Protein AF-A0A3M1RCN0-F1 (afdb_monomer_lite)

Radius of gyration: 17.64 Å; chains: 1; bounding box: 44×22×48 Å

Structure (mmCIF, N/CA/C/O backbone):
data_AF-A0A3M1RCN0-F1
#
_entry.id   AF-A0A3M1RCN0-F1
#
loop_
_a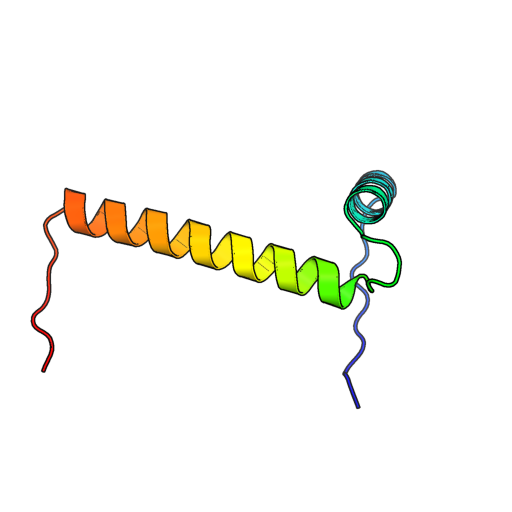tom_site.group_PDB
_atom_site.id
_atom_site.type_symbol
_atom_site.label_atom_id
_atom_site.label_alt_id
_atom_site.label_comp_id
_atom_site.label_asym_id
_atom_site.label_entity_id
_atom_site.label_seq_id
_atom_site.pdbx_PDB_ins_code
_atom_site.Cartn_x
_atom_site.Cartn_y
_atom_site.Cartn_z
_atom_site.occupancy
_atom_site.B_iso_or_equiv
_atom_site.auth_seq_id
_atom_site.auth_comp_id
_atom_site.auth_asym_id
_atom_site.auth_atom_id
_atom_site.pdbx_PDB_model_num
ATOM 1 N N . MET A 1 1 ? 19.286 -6.901 8.408 1.00 45.19 1 MET A N 1
ATOM 2 C CA . MET A 1 1 ? 18.984 -7.617 7.148 1.00 45.19 1 MET A CA 1
ATOM 3 C C . MET A 1 1 ? 17.481 -7.564 6.944 1.00 45.19 1 MET A C 1
ATOM 5 O O . MET A 1 1 ? 16.773 -8.126 7.767 1.00 45.19 1 MET A O 1
ATOM 9 N N . ASN A 1 2 ? 16.993 -6.871 5.913 1.00 64.88 2 ASN A N 1
ATOM 10 C CA . ASN A 1 2 ? 15.573 -6.937 5.557 1.00 64.88 2 ASN A CA 1
ATOM 11 C C . ASN A 1 2 ? 15.318 -8.289 4.885 1.00 64.88 2 ASN A C 1
ATOM 13 O O . ASN A 1 2 ? 15.998 -8.634 3.918 1.00 64.88 2 ASN A O 1
ATOM 17 N N . ALA A 1 3 ? 14.396 -9.082 5.430 1.00 78.12 3 ALA A N 1
ATOM 18 C CA . ALA A 1 3 ? 14.018 -10.357 4.839 1.00 78.12 3 ALA A CA 1
ATOM 19 C C . ALA A 1 3 ? 13.293 -10.096 3.512 1.00 78.12 3 ALA A C 1
ATOM 21 O O . ALA A 1 3 ? 12.211 -9.515 3.505 1.00 78.12 3 ALA A O 1
ATOM 22 N N . SER A 1 4 ? 13.877 -10.516 2.392 1.00 80.75 4 SER A N 1
A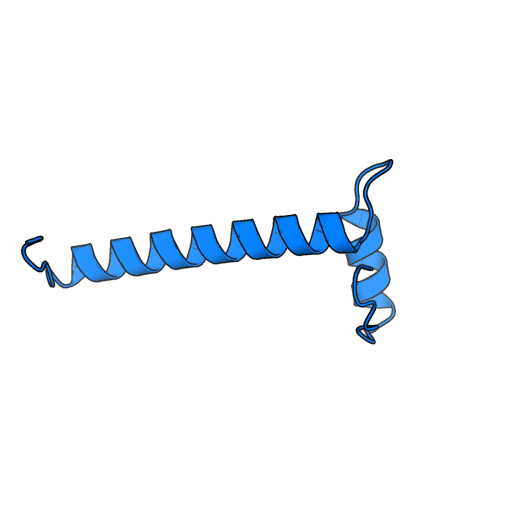TOM 23 C CA . SER A 1 4 ? 13.265 -10.355 1.075 1.00 80.75 4 SER A CA 1
ATOM 24 C C . SER A 1 4 ? 12.476 -11.612 0.699 1.00 80.75 4 SER A C 1
ATOM 26 O O . SER A 1 4 ? 13.029 -12.694 0.504 1.00 80.75 4 SER A O 1
ATOM 28 N N . LYS A 1 5 ? 11.151 -11.475 0.595 1.00 87.56 5 LYS A N 1
ATOM 29 C CA . LYS A 1 5 ? 10.260 -12.479 -0.007 1.00 87.56 5 LYS A CA 1
ATOM 30 C C . LYS A 1 5 ? 9.686 -11.911 -1.302 1.00 87.56 5 LYS A C 1
ATOM 32 O O . LYS A 1 5 ? 9.389 -10.724 -1.372 1.00 87.56 5 LYS A O 1
ATOM 37 N N . ARG A 1 6 ? 9.538 -12.743 -2.339 1.00 92.06 6 ARG A N 1
ATOM 38 C CA . ARG A 1 6 ? 8.939 -12.324 -3.618 1.00 92.06 6 ARG A CA 1
ATOM 39 C C . ARG A 1 6 ? 7.450 -12.640 -3.641 1.00 92.06 6 ARG A C 1
ATOM 41 O O . ARG A 1 6 ? 7.057 -13.745 -3.276 1.00 92.06 6 ARG A O 1
ATOM 48 N N . ILE A 1 7 ? 6.652 -11.689 -4.116 1.00 90.88 7 ILE A N 1
ATOM 49 C CA . ILE A 1 7 ? 5.218 -11.860 -4.353 1.00 90.88 7 ILE A CA 1
ATOM 50 C C . ILE A 1 7 ? 5.031 -12.015 -5.868 1.00 90.88 7 ILE A C 1
ATOM 52 O O . ILE A 1 7 ? 5.260 -11.047 -6.597 1.00 90.88 7 ILE A O 1
ATOM 56 N N . PRO A 1 8 ? 4.693 -13.213 -6.380 1.00 95.56 8 PRO A N 1
ATOM 57 C CA . PRO A 1 8 ? 4.376 -13.364 -7.790 1.00 95.56 8 PRO A CA 1
ATOM 58 C C . PRO A 1 8 ? 3.060 -12.641 -8.086 1.00 95.56 8 PRO A C 1
ATOM 60 O O . PRO A 1 8 ? 2.064 -12.828 -7.390 1.00 95.56 8 PRO A O 1
ATOM 63 N N . VAL A 1 9 ? 3.059 -11.821 -9.131 1.00 96.06 9 VAL A N 1
ATOM 64 C CA . VAL A 1 9 ? 1.878 -11.094 -9.604 1.00 96.06 9 VAL A CA 1
ATOM 65 C C . VAL A 1 9 ? 1.726 -11.286 -11.108 1.00 96.06 9 VAL A C 1
ATOM 67 O O . VAL A 1 9 ? 2.671 -11.682 -11.796 1.00 96.06 9 VAL A O 1
ATOM 70 N N . THR A 1 10 ? 0.536 -11.015 -11.639 1.00 98.19 10 THR A N 1
ATOM 71 C CA . THR A 1 10 ? 0.329 -11.014 -13.091 1.00 98.19 10 THR A CA 1
ATOM 72 C C . THR A 1 10 ? 1.067 -9.837 -13.735 1.00 98.19 10 THR A C 1
ATOM 74 O O . THR A 1 10 ? 1.330 -8.823 -13.086 1.00 98.19 10 THR A O 1
ATOM 77 N N . LYS A 1 11 ? 1.364 -9.941 -15.037 1.00 97.19 11 LYS A N 1
ATOM 78 C CA . LYS A 1 11 ? 1.987 -8.847 -15.804 1.00 97.19 11 LYS A CA 1
ATOM 79 C C . LYS A 1 11 ? 1.187 -7.544 -15.700 1.00 97.19 11 LYS A C 1
ATOM 81 O O . LYS A 1 11 ? 1.776 -6.491 -15.507 1.00 97.19 11 LYS A O 1
ATOM 86 N N . VAL A 1 12 ? -0.142 -7.640 -15.766 1.00 98.19 12 VAL A N 1
ATOM 87 C CA . VAL A 1 12 ? -1.046 -6.486 -15.644 1.00 98.19 12 VAL A CA 1
ATOM 88 C C . VAL A 1 12 ? -0.864 -5.791 -14.294 1.00 98.19 12 VAL A C 1
ATOM 90 O O . VAL A 1 12 ? -0.638 -4.589 -14.252 1.00 98.19 12 VAL A O 1
ATOM 93 N N . VAL A 1 13 ? -0.883 -6.544 -13.189 1.00 97.44 13 VAL A N 1
ATOM 94 C CA . VAL A 1 13 ? -0.682 -5.973 -11.845 1.00 97.44 13 VAL A CA 1
ATOM 95 C C . VAL A 1 13 ? 0.707 -5.350 -11.713 1.00 97.44 13 VAL A C 1
ATOM 97 O O . VAL A 1 13 ? 0.846 -4.283 -11.123 1.00 97.44 13 VAL A O 1
ATOM 100 N N . TRP A 1 14 ? 1.733 -5.984 -12.280 1.00 96.62 14 TRP A N 1
ATOM 101 C CA . TRP A 1 14 ? 3.090 -5.443 -12.265 1.00 96.62 14 TRP A CA 1
ATOM 102 C C . TRP A 1 14 ? 3.198 -4.103 -13.008 1.00 96.62 14 TRP A C 1
ATOM 104 O O . TRP A 1 14 ? 3.832 -3.178 -12.504 1.00 96.62 14 TRP A O 1
ATOM 114 N N . GLU A 1 15 ? 2.552 -3.974 -14.170 1.00 97.44 15 GLU A N 1
ATOM 115 C CA . GLU A 1 15 ? 2.513 -2.724 -14.937 1.00 97.44 15 GLU A CA 1
ATOM 116 C C . GLU A 1 15 ? 1.783 -1.608 -14.179 1.00 97.44 15 GLU A C 1
ATOM 118 O O . GLU A 1 15 ? 2.283 -0.485 -14.120 1.00 97.44 15 GLU A O 1
ATOM 123 N N . GLU A 1 16 ? 0.648 -1.914 -13.545 1.00 97.62 16 GLU A N 1
ATOM 124 C CA . GLU A 1 16 ? -0.095 -0.947 -12.726 1.00 97.62 16 GLU A CA 1
ATOM 125 C C . GLU A 1 16 ? 0.712 -0.489 -11.502 1.00 97.62 16 GLU A C 1
ATOM 127 O O . GLU A 1 16 ? 0.830 0.711 -11.253 1.00 97.62 16 GLU A O 1
ATOM 132 N N . LEU A 1 17 ? 1.361 -1.413 -10.782 1.00 96.19 17 LEU A N 1
ATOM 133 C CA . LEU A 1 17 ? 2.267 -1.058 -9.683 1.00 96.19 17 LEU A CA 1
ATOM 134 C C . LEU A 1 17 ? 3.418 -0.167 -10.171 1.00 96.19 17 LEU A C 1
ATOM 136 O O . LEU A 1 17 ? 3.800 0.781 -9.487 1.00 96.19 17 LEU A O 1
ATOM 140 N N . GLY A 1 18 ? 3.952 -0.438 -11.364 1.00 95.81 18 GLY A N 1
ATOM 141 C CA . GLY A 1 18 ? 4.987 0.385 -11.986 1.00 95.81 18 GLY A CA 1
ATOM 142 C C . GLY A 1 18 ? 4.526 1.812 -12.300 1.00 95.81 18 GLY A C 1
ATOM 143 O O . GLY A 1 18 ? 5.320 2.739 -12.163 1.00 95.81 18 GLY A O 1
ATOM 144 N N . ARG A 1 19 ? 3.253 2.003 -12.676 1.00 96.50 19 ARG A N 1
ATOM 145 C CA . ARG A 1 19 ? 2.650 3.327 -12.930 1.00 96.50 19 ARG A CA 1
ATOM 146 C C . ARG A 1 19 ? 2.403 4.121 -11.649 1.00 96.50 19 ARG A C 1
ATOM 148 O O . ARG A 1 19 ? 2.526 5.341 -11.667 1.00 96.50 19 ARG A O 1
ATOM 155 N N . LEU A 1 20 ? 2.054 3.440 -10.558 1.00 96.31 20 LEU A N 1
ATOM 156 C CA . LEU A 1 20 ? 1.818 4.062 -9.249 1.00 96.31 20 LEU A CA 1
ATOM 157 C C . LEU A 1 20 ? 3.117 4.479 -8.548 1.00 96.31 20 LEU A C 1
ATOM 159 O O . LEU A 1 20 ? 3.142 5.425 -7.763 1.00 96.31 20 LEU A O 1
ATOM 163 N N . LYS A 1 21 ? 4.207 3.770 -8.833 1.00 96.75 21 LYS A N 1
ATOM 164 C CA . LYS A 1 21 ? 5.512 3.986 -8.219 1.00 96.75 21 LYS A CA 1
ATOM 165 C C . LYS A 1 21 ? 6.123 5.332 -8.628 1.00 96.75 21 LYS A C 1
ATOM 167 O O . LYS A 1 21 ? 6.292 5.628 -9.809 1.00 96.75 21 LYS A O 1
ATOM 172 N N . ARG A 1 22 ? 6.584 6.109 -7.645 1.00 95.56 22 ARG A N 1
ATOM 173 C CA . ARG A 1 22 ? 7.290 7.381 -7.876 1.00 95.56 22 ARG A CA 1
ATOM 174 C C . ARG A 1 22 ? 8.755 7.172 -8.288 1.00 95.56 22 ARG A C 1
ATOM 176 O O . ARG A 1 22 ? 9.358 6.108 -8.083 1.00 95.56 22 ARG A O 1
ATOM 183 N N . ALA A 1 23 ? 9.355 8.215 -8.867 1.00 94.81 23 ALA A N 1
ATOM 184 C CA . ALA A 1 23 ? 10.787 8.243 -9.160 1.00 94.81 23 ALA A CA 1
ATOM 185 C C . ALA A 1 23 ? 11.598 8.094 -7.858 1.00 94.81 23 ALA A C 1
ATOM 187 O O . ALA A 1 23 ? 11.306 8.755 -6.867 1.00 94.81 23 ALA A O 1
ATOM 188 N N . GLY A 1 24 ? 12.589 7.199 -7.848 1.00 93.88 24 GLY A N 1
ATOM 189 C CA . GLY A 1 24 ? 13.425 6.923 -6.669 1.00 93.88 24 GLY A CA 1
ATOM 190 C C . GLY A 1 24 ? 12.798 6.026 -5.592 1.00 93.88 24 GLY A C 1
ATOM 191 O O . GLY A 1 24 ? 13.539 5.465 -4.796 1.00 93.88 24 GLY A O 1
ATOM 192 N N . GLN A 1 25 ? 11.478 5.819 -5.604 1.00 96.44 25 GLN A N 1
ATOM 193 C CA . GLN A 1 25 ? 10.787 4.922 -4.669 1.00 96.44 25 GLN A CA 1
ATOM 194 C C . GLN A 1 25 ? 11.125 3.450 -4.965 1.00 96.44 25 GLN A C 1
ATOM 196 O O . GLN A 1 25 ? 11.461 3.103 -6.096 1.00 96.44 25 GLN A O 1
ATOM 201 N N . THR A 1 26 ? 11.004 2.557 -3.996 1.00 95.56 26 THR A N 1
ATOM 202 C CA . THR A 1 26 ? 11.056 1.096 -4.158 1.00 95.56 26 THR A CA 1
ATOM 203 C C . THR A 1 26 ? 9.645 0.499 -4.162 1.00 95.56 26 THR A C 1
ATOM 205 O O . THR A 1 26 ? 8.680 1.145 -3.762 1.00 95.56 26 THR A O 1
ATOM 208 N N . TYR A 1 27 ? 9.490 -0.746 -4.625 1.00 94.50 27 TYR A N 1
ATOM 209 C CA . TYR A 1 27 ? 8.189 -1.421 -4.525 1.00 94.50 27 TYR A CA 1
ATOM 210 C C . TYR A 1 27 ? 7.786 -1.687 -3.071 1.00 94.50 27 TYR A C 1
ATOM 212 O O . TYR A 1 27 ? 6.605 -1.602 -2.761 1.00 94.50 27 TYR A O 1
ATOM 220 N N . ASP A 1 28 ? 8.747 -1.942 -2.180 1.00 94.38 28 ASP A N 1
ATOM 221 C CA . ASP A 1 28 ? 8.465 -2.121 -0.754 1.00 94.38 28 ASP A CA 1
ATOM 222 C C . ASP A 1 28 ? 7.893 -0.833 -0.146 1.00 94.38 28 ASP A C 1
ATOM 224 O O . ASP A 1 28 ? 6.891 -0.883 0.561 1.00 94.38 28 ASP A O 1
ATOM 228 N N . GLU A 1 29 ? 8.465 0.33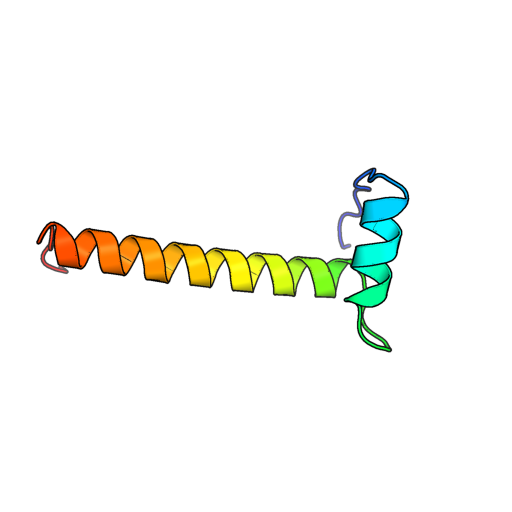0 -0.473 1.00 95.81 29 GLU A N 1
ATOM 229 C CA . GLU A 1 29 ? 7.945 1.634 -0.034 1.00 95.81 29 GLU A CA 1
ATOM 230 C C . GLU A 1 29 ? 6.544 1.916 -0.578 1.00 95.81 29 GLU A C 1
ATOM 232 O O . GLU A 1 29 ? 5.671 2.321 0.186 1.00 95.81 29 GLU A O 1
ATOM 237 N N . LEU A 1 30 ? 6.299 1.648 -1.865 1.00 96.56 30 LEU A N 1
ATOM 238 C CA . LEU A 1 30 ? 4.964 1.798 -2.451 1.00 96.56 30 LEU A CA 1
ATOM 239 C C . LEU A 1 30 ? 3.940 0.903 -1.739 1.00 96.56 30 LEU A C 1
ATOM 241 O O . LEU A 1 30 ? 2.860 1.359 -1.372 1.00 96.56 30 LEU A O 1
ATOM 245 N N . LEU A 1 31 ? 4.275 -0.370 -1.519 1.00 9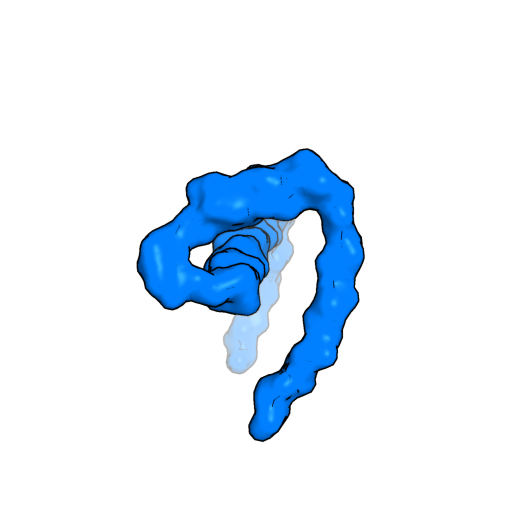5.62 31 LEU A N 1
ATOM 246 C CA . LEU A 1 31 ? 3.377 -1.309 -0.852 1.00 95.62 31 LEU A CA 1
ATOM 247 C C . LEU A 1 31 ? 3.124 -0.912 0.608 1.00 95.62 31 LEU A C 1
ATOM 249 O O . LEU A 1 31 ? 1.996 -1.046 1.077 1.00 95.62 31 LEU A O 1
ATOM 253 N N . MET A 1 32 ? 4.130 -0.393 1.318 1.00 96.19 32 MET A N 1
ATOM 254 C CA . MET A 1 32 ? 3.950 0.135 2.675 1.00 96.19 32 MET A CA 1
ATOM 255 C C . MET A 1 32 ? 2.987 1.327 2.701 1.00 96.19 32 MET A C 1
ATOM 257 O O . MET A 1 32 ? 2.101 1.357 3.554 1.00 96.19 32 MET A O 1
ATOM 261 N N . GLU A 1 33 ? 3.109 2.264 1.756 1.00 97.19 33 GLU A N 1
ATOM 262 C CA . GLU A 1 33 ? 2.184 3.400 1.618 1.00 97.19 33 GLU A CA 1
ATOM 263 C C . GLU A 1 33 ? 0.746 2.920 1.371 1.00 97.19 33 GLU A C 1
ATOM 265 O O . GLU A 1 33 ? -0.169 3.304 2.100 1.00 97.19 33 GLU A O 1
ATOM 270 N N . MET A 1 34 ? 0.552 1.996 0.426 1.00 96.88 34 MET A N 1
ATOM 271 C CA . MET A 1 34 ? -0.768 1.434 0.113 1.00 96.88 34 MET A CA 1
ATOM 272 C C . MET A 1 34 ? -1.392 0.682 1.299 1.00 96.88 34 MET A C 1
ATOM 274 O O . MET A 1 34 ? -2.599 0.767 1.533 1.00 96.88 34 MET A O 1
ATOM 278 N N . ILE A 1 35 ? -0.585 -0.064 2.062 1.00 97.50 35 ILE A N 1
ATOM 279 C CA . ILE A 1 35 ? -1.044 -0.761 3.272 1.00 97.50 35 ILE A CA 1
ATOM 280 C C . ILE A 1 35 ? -1.518 0.250 4.318 1.00 97.50 35 ILE A C 1
ATOM 282 O O . ILE A 1 35 ? -2.560 0.045 4.942 1.00 97.50 35 ILE A O 1
ATOM 286 N N . GLU A 1 36 ? -0.768 1.330 4.517 1.00 97.75 36 GLU A N 1
ATOM 287 C CA . GLU A 1 36 ? -1.109 2.360 5.492 1.00 97.75 36 GLU A CA 1
ATOM 288 C C . GLU A 1 36 ? -2.399 3.097 5.111 1.00 97.75 36 GLU A C 1
ATOM 290 O O . GLU A 1 36 ? -3.283 3.289 5.949 1.00 97.75 36 GLU A O 1
ATOM 295 N N . GLU A 1 37 ? -2.566 3.440 3.834 1.00 97.19 37 GLU A N 1
ATOM 296 C CA . GLU A 1 37 ? -3.809 4.018 3.315 1.00 97.19 37 GLU A CA 1
ATOM 297 C C . GLU A 1 37 ? -5.005 3.076 3.509 1.00 97.19 37 GLU A C 1
ATOM 299 O O . GLU A 1 37 ? -6.071 3.504 3.963 1.00 97.19 37 GLU A O 1
ATOM 304 N N . HIS A 1 38 ? -4.826 1.777 3.244 1.00 97.44 38 HIS A N 1
ATOM 305 C CA . HIS A 1 38 ? -5.874 0.780 3.452 1.00 97.44 38 HIS A CA 1
ATOM 306 C C . HIS A 1 38 ? -6.284 0.669 4.927 1.00 97.44 38 HIS A C 1
ATOM 308 O O . HIS A 1 38 ? -7.479 0.641 5.231 1.00 97.44 38 HIS A O 1
ATOM 314 N N . LYS A 1 39 ? -5.312 0.650 5.849 1.00 97.06 39 LYS A N 1
ATOM 315 C CA . LYS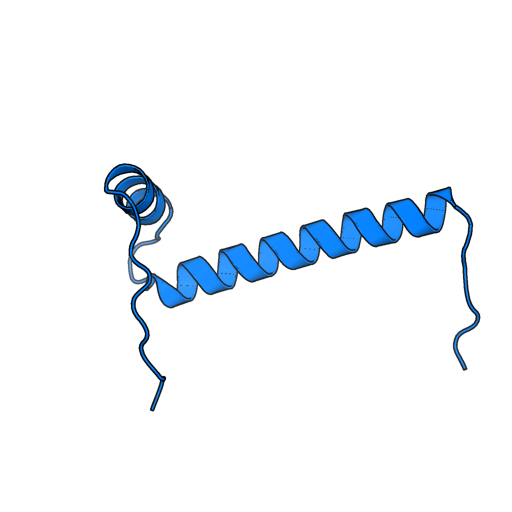 A 1 39 ? -5.567 0.610 7.298 1.00 97.06 39 LYS A CA 1
ATOM 316 C C . LYS A 1 39 ? -6.335 1.836 7.775 1.00 97.06 39 LYS A C 1
ATOM 318 O O . LYS A 1 39 ? -7.318 1.686 8.493 1.00 97.06 39 LYS A O 1
ATOM 323 N N . LYS A 1 40 ? -5.941 3.034 7.336 1.00 97.19 40 LYS A N 1
ATOM 324 C CA . LYS A 1 40 ? -6.673 4.272 7.648 1.00 97.19 40 LYS A CA 1
ATOM 325 C C . LYS A 1 40 ? -8.109 4.204 7.137 1.00 97.19 40 LYS A C 1
ATOM 327 O O . LYS A 1 40 ? -9.041 4.522 7.868 1.00 97.19 40 LYS A O 1
ATOM 332 N N . GLY A 1 41 ? -8.306 3.726 5.909 1.00 96.94 41 GLY A N 1
ATOM 333 C CA . GLY A 1 41 ? -9.639 3.541 5.336 1.00 96.94 41 GLY A CA 1
ATOM 334 C C . GLY A 1 41 ? -10.494 2.504 6.076 1.00 96.94 41 GLY A C 1
ATOM 335 O O . GLY A 1 41 ? -11.711 2.661 6.156 1.00 96.94 41 GLY A O 1
ATOM 336 N N . LEU A 1 42 ? -9.895 1.440 6.617 1.00 96.25 42 LEU A N 1
ATOM 337 C CA . LEU A 1 42 ? -10.588 0.500 7.507 1.00 96.25 42 LEU A CA 1
ATOM 338 C C . LEU A 1 42 ? -10.984 1.177 8.818 1.00 96.25 42 LEU A C 1
ATOM 340 O O . LEU A 1 42 ? -12.162 1.155 9.158 1.00 96.25 42 LEU A O 1
ATOM 344 N N . LEU A 1 43 ? -10.044 1.859 9.473 1.00 95.75 43 LEU A N 1
ATOM 345 C CA . LEU A 1 43 ? -10.279 2.559 10.735 1.00 95.75 43 LEU A CA 1
ATOM 346 C C . LEU A 1 43 ? -11.449 3.547 10.634 1.00 95.75 43 LEU A C 1
ATOM 348 O O . LEU A 1 43 ? -12.355 3.517 11.459 1.00 95.75 43 LEU A O 1
ATOM 352 N N . PHE A 1 44 ? -11.478 4.387 9.595 1.00 95.88 44 PHE A N 1
ATOM 353 C CA . PHE A 1 44 ? -12.575 5.342 9.411 1.00 95.88 44 PHE A CA 1
ATOM 354 C C . PHE A 1 44 ? -13.928 4.663 9.175 1.00 95.88 44 PHE A C 1
ATOM 356 O O . PHE A 1 44 ? -14.956 5.164 9.630 1.00 95.88 44 PHE A O 1
ATOM 363 N N . ARG A 1 45 ? -13.949 3.528 8.466 1.00 95.00 45 ARG A N 1
ATOM 364 C CA . ARG A 1 45 ? -15.181 2.755 8.251 1.00 95.00 45 ARG A CA 1
ATOM 365 C C . ARG A 1 45 ? -15.670 2.113 9.542 1.00 95.00 45 ARG A C 1
ATOM 367 O O . ARG A 1 45 ? -16.864 2.157 9.815 1.00 95.00 45 ARG A O 1
ATOM 374 N N . GLU A 1 46 ? -14.763 1.541 10.324 1.00 93.00 46 GLU A N 1
ATOM 375 C CA . GLU A 1 46 ? -15.085 0.935 11.616 1.00 93.00 46 GLU A CA 1
ATOM 376 C C . GLU A 1 46 ? -15.597 1.977 12.608 1.00 93.00 46 GLU A C 1
ATOM 378 O O . GLU A 1 46 ? -16.633 1.757 13.228 1.00 93.00 46 GLU A O 1
ATOM 383 N N . MET A 1 47 ? -14.937 3.135 12.689 1.00 91.81 47 MET A N 1
ATOM 384 C CA . MET A 1 47 ? -15.359 4.249 13.537 1.00 91.81 47 MET A CA 1
ATOM 385 C C . MET A 1 47 ? -16.772 4.716 13.180 1.00 91.81 47 MET A C 1
ATOM 387 O O . MET A 1 47 ? -17.627 4.777 14.058 1.00 91.81 47 MET A O 1
ATOM 391 N N . ARG A 1 48 ? -17.057 4.939 11.889 1.00 93.12 48 ARG A N 1
ATOM 392 C CA . ARG A 1 48 ? -18.412 5.284 11.432 1.00 93.12 48 ARG A CA 1
ATOM 393 C C . ARG A 1 48 ? -19.432 4.214 11.823 1.00 93.12 48 ARG A C 1
ATOM 395 O O . ARG A 1 48 ? -20.520 4.537 12.278 1.00 93.12 48 ARG A O 1
ATOM 402 N N . ALA A 1 49 ? -19.084 2.941 11.665 1.00 92.38 49 ALA A N 1
ATOM 403 C CA . ALA A 1 49 ? -19.989 1.852 12.004 1.00 92.38 49 ALA A CA 1
ATOM 404 C C . ALA A 1 49 ? -20.254 1.757 13.521 1.00 92.38 49 ALA A C 1
ATOM 406 O O . ALA A 1 49 ? -21.349 1.371 13.918 1.00 92.38 49 ALA A O 1
ATOM 407 N N . ILE A 1 50 ? -19.273 2.089 14.369 1.00 90.56 50 ILE A N 1
ATOM 408 C CA . ILE A 1 50 ? -19.450 2.193 15.827 1.00 90.56 50 ILE A CA 1
ATOM 409 C C . ILE A 1 50 ? -20.377 3.364 16.167 1.00 90.56 50 ILE A C 1
ATOM 411 O O . ILE A 1 50 ? -21.323 3.175 16.929 1.00 90.56 50 ILE A O 1
ATOM 415 N N . GLU A 1 51 ? -20.154 4.537 15.564 1.00 88.81 51 GLU A N 1
ATOM 416 C CA . GLU A 1 51 ? -21.009 5.719 15.747 1.00 88.81 51 GLU A CA 1
ATOM 417 C C . GLU A 1 51 ? -22.468 5.436 15.362 1.00 88.81 51 GLU A C 1
ATOM 419 O O . GLU A 1 51 ? -23.380 5.805 16.097 1.00 88.81 51 GLU A O 1
ATOM 424 N N . GLU A 1 52 ? -22.693 4.741 14.244 1.00 91.00 52 GLU A N 1
ATOM 425 C CA . GLU A 1 52 ? -24.031 4.367 13.771 1.00 91.00 52 GLU A CA 1
ATOM 426 C C . GLU A 1 52 ? -24.734 3.355 14.688 1.00 91.00 52 GLU A C 1
ATOM 428 O O . GLU A 1 52 ? -25.956 3.411 14.833 1.00 91.00 52 GLU A O 1
ATOM 433 N N . ARG A 1 53 ? -23.991 2.428 15.309 1.00 90.56 53 ARG A N 1
ATOM 434 C CA . ARG A 1 53 ? -24.559 1.451 16.254 1.00 90.56 53 ARG A CA 1
ATOM 435 C C . ARG A 1 53 ? -24.769 2.022 17.657 1.00 90.56 53 ARG A C 1
ATOM 437 O O . ARG A 1 53 ? -25.628 1.527 18.379 1.00 90.56 53 ARG A O 1
ATOM 444 N N . GLY A 1 54 ? -24.015 3.056 18.033 1.00 82.06 54 GLY A N 1
ATOM 445 C CA . GLY A 1 54 ? -24.015 3.605 19.390 1.00 82.06 54 GLY A CA 1
ATOM 446 C C . GLY A 1 54 ? -23.268 2.734 20.409 1.00 82.06 54 GLY A C 1
ATOM 447 O O . GLY A 1 54 ? -23.466 2.898 21.611 1.00 82.06 54 GLY A O 1
ATOM 448 N N . ASP A 1 55 ? -22.418 1.816 19.938 1.00 78.31 55 ASP A N 1
ATOM 449 C CA . ASP A 1 55 ? -21.663 0.859 20.758 1.00 78.31 55 ASP A CA 1
ATOM 450 C C . ASP A 1 55 ? -20.403 1.516 21.352 1.00 78.31 55 ASP A C 1
ATOM 452 O O . ASP A 1 55 ? -19.273 1.205 20.964 1.00 78.31 55 ASP A O 1
ATOM 456 N N . PHE A 1 56 ? -20.579 2.465 22.269 1.00 82.69 56 PHE A N 1
ATOM 457 C CA . PHE A 1 56 ? -19.461 3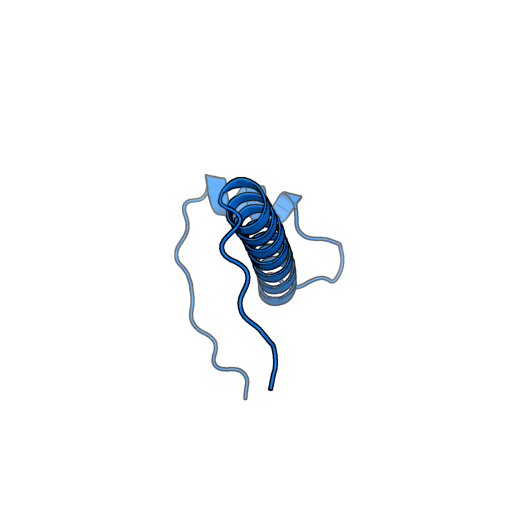.126 22.947 1.00 82.69 56 PHE A CA 1
ATOM 458 C C . PHE A 1 56 ? -19.101 2.404 24.251 1.00 82.69 56 PHE A C 1
ATOM 460 O O . PHE A 1 56 ? -19.979 1.981 25.001 1.00 82.69 56 PHE A O 1
ATOM 467 N N . VAL A 1 57 ? -17.802 2.289 24.534 1.00 83.06 57 VAL A N 1
ATOM 468 C CA . VAL A 1 57 ? -17.273 1.768 25.804 1.00 83.06 57 VAL A CA 1
ATOM 469 C C . VAL A 1 57 ? -16.539 2.880 26.549 1.00 83.06 57 VAL A C 1
ATOM 471 O O . VAL A 1 57 ? -15.901 3.727 25.921 1.00 83.06 57 VAL A O 1
ATOM 474 N N . GLU A 1 58 ? -16.633 2.891 27.878 1.00 83.06 58 GLU A N 1
ATOM 475 C CA . GLU A 1 58 ? -15.848 3.807 28.710 1.00 83.06 58 GLU A CA 1
ATOM 476 C C . GLU A 1 58 ? -14.361 3.419 28.671 1.00 83.06 58 GLU A C 1
ATOM 478 O O . GLU A 1 58 ? -14.015 2.237 28.650 1.00 83.06 58 GLU A O 1
ATOM 483 N N . LEU A 1 59 ? -13.484 4.424 28.624 1.00 81.00 59 LEU A N 1
ATOM 484 C CA . LEU A 1 59 ? -12.036 4.237 28.710 1.00 81.00 59 LEU A CA 1
ATOM 485 C C . LEU A 1 59 ? -11.618 4.333 30.186 1.00 81.00 59 LEU A C 1
ATOM 487 O O . LEU A 1 59 ? -11.849 5.375 30.801 1.00 81.00 59 LEU A O 1
ATOM 491 N N . GLU A 1 60 ? -11.027 3.261 30.729 1.00 72.12 60 GLU A N 1
ATOM 492 C CA . GLU A 1 60 ? -10.379 3.225 32.058 1.00 72.12 60 GLU A CA 1
ATOM 493 C C . GLU A 1 60 ? -8.990 3.886 32.063 1.00 72.12 60 GLU A C 1
ATOM 495 O O . GLU A 1 60 ? -8.246 3.737 31.061 1.00 72.12 60 GLU A O 1
#

Sequence (60 aa):
MNASKRIPVTKVVWEELGRLKRAGQTYDELLMEMIEEHKKGLLFREMRAIEERGDFVELE

Foldseek 3Di:
DPDDDDDDDDPVVVVVLVVQDDPPDDSVRSVVVVVVVVVVVVVVVVVVVCVVVVVDDDDD

pLDDT: mean 91.6, std 9.22, range [45.19, 98.19]

Secondary structure (DSSP, 8-state):
----------HHHHHHHHHHPPTT--HHHHHHHHHHHHHHHHHHHHHHHHHHHT------